Protein AF-A0A1A1YG72-F1 (afdb_monomer)

Radius of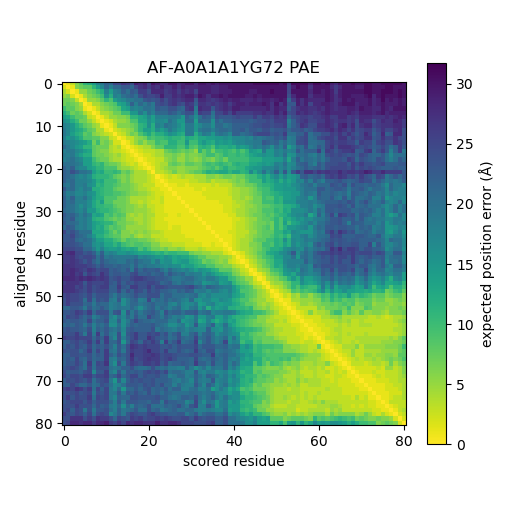 gyration: 25.06 Å; Cα contacts (8 Å, |Δi|>4): 18; chains: 1; bounding box: 54×25×59 Å

Sequence (81 aa):
MSIEEQVVDPHAHEAHIKVVKGEPTEEELAAVIAVFAAASGTPEQPREQEQNLWGHPVDRLRYNVFSWQRVTLLERTHMRK

Mean predicted aligned error: 15.11 Å

Foldseek 3Di:
DDDDDPPDDPCPPPDPDDDPDDDDDPVRVVVVVVVVVVVDDDPDDPDPPDPDLPPDVLVVDPDDPPDPVSVVVCCVSPVPD

Solvent-accessible surface area (backbone atoms only — not comparable to full-atom values): 5713 Å² total; per-residue (Å²): 136,88,78,79,82,80,80,76,64,89,63,78,81,58,78,91,71,78,86,88,75,83,84,79,52,73,66,59,52,50,52,54,51,51,52,51,56,71,69,47,72,81,79,72,74,87,62,82,74,72,84,75,84,70,86,49,74,68,78,73,55,90,63,60,89,85,32,64,72,53,50,54,49,46,43,58,68,75,70,55,130

Secondary structure (DSSP, 8-state):
-PPP-----TTTTS-S---SS----HHHHHHHHHHHHHHSPPPPP-PPPP---SS-GGGG----TT-HHHHHHHIIIII--

Structure (mmCIF, N/CA/C/O backbone):
data_AF-A0A1A1YG72-F1
#
_entry.id   AF-A0A1A1YG72-F1
#
loop_
_atom_site.group_PDB
_atom_site.id
_atom_site.type_symbol
_atom_site.label_atom_id
_atom_site.label_alt_id
_atom_site.label_comp_id
_atom_site.label_asym_id
_atom_site.label_entity_id
_atom_site.label_seq_id
_atom_site.pdbx_PDB_ins_code
_atom_site.Cartn_x
_atom_site.Cartn_y
_atom_site.Cartn_z
_atom_site.occupancy
_atom_site.B_iso_or_equiv
_atom_site.auth_seq_id
_atom_site.auth_comp_id
_atom_site.auth_asym_id
_atom_site.auth_atom_id
_atom_site.pdbx_PDB_model_num
ATOM 1 N N . MET A 1 1 ? -9.697 -18.198 -41.895 1.00 41.94 1 MET A N 1
ATOM 2 C CA . MET A 1 1 ? -9.490 -18.519 -40.470 1.00 41.94 1 MET A CA 1
ATOM 3 C C . MET A 1 1 ? -10.112 -17.375 -39.693 1.00 41.94 1 MET A C 1
ATOM 5 O O . MET A 1 1 ? -9.501 -16.321 -39.590 1.00 41.94 1 MET A O 1
ATOM 9 N N . SER A 1 2 ? -11.391 -17.523 -39.351 1.00 42.19 2 SER A N 1
ATOM 10 C CA . SER A 1 2 ? -12.188 -16.492 -38.684 1.00 42.19 2 SER A CA 1
ATOM 11 C C . SER A 1 2 ? -11.764 -16.434 -37.223 1.00 42.19 2 SER A C 1
ATOM 13 O O . SER A 1 2 ? -11.822 -17.455 -36.546 1.00 42.19 2 SER A O 1
ATOM 15 N N . ILE A 1 3 ? -11.287 -15.280 -36.769 1.00 53.94 3 ILE A N 1
ATOM 16 C CA . ILE A 1 3 ? -11.051 -15.024 -35.349 1.00 53.94 3 ILE A CA 1
ATOM 17 C C . ILE 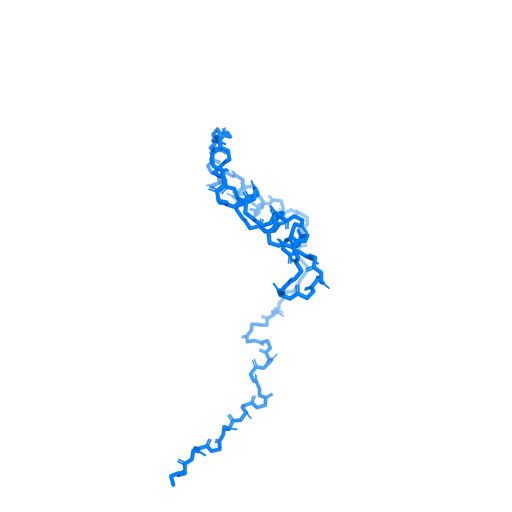A 1 3 ? -12.260 -14.230 -34.876 1.00 53.94 3 ILE A C 1
ATOM 19 O O . ILE A 1 3 ? -12.618 -13.217 -35.473 1.00 53.94 3 ILE A O 1
ATOM 23 N N . GLU A 1 4 ? -12.921 -14.804 -33.884 1.00 60.19 4 GLU A N 1
ATOM 24 C CA . GLU A 1 4 ? -14.201 -14.414 -33.319 1.00 60.19 4 GLU A CA 1
ATOM 25 C C . GLU A 1 4 ? -14.229 -12.938 -32.909 1.00 60.19 4 GLU A C 1
ATOM 27 O O . GLU A 1 4 ? -13.298 -12.408 -32.299 1.00 60.19 4 GLU A O 1
ATOM 32 N N . GLU A 1 5 ? -15.330 -12.286 -33.264 1.00 63.59 5 GLU A N 1
ATOM 33 C CA . GLU A 1 5 ? -15.695 -10.949 -32.824 1.00 63.59 5 GLU A CA 1
ATOM 34 C C . GLU A 1 5 ? -15.796 -10.953 -31.293 1.00 63.59 5 GLU A C 1
ATOM 36 O O . GLU A 1 5 ? -16.646 -11.622 -30.705 1.00 63.59 5 GLU A O 1
ATOM 41 N N . GLN A 1 6 ? -14.867 -10.257 -30.637 1.00 63.16 6 GLN A N 1
ATOM 42 C CA . GLN A 1 6 ? -14.887 -10.050 -29.194 1.00 63.16 6 GLN A CA 1
ATOM 43 C C . GLN A 1 6 ? -16.154 -9.268 -28.833 1.00 63.16 6 GLN A C 1
ATOM 45 O O . GLN A 1 6 ? -16.225 -8.056 -29.037 1.00 63.16 6 GLN A O 1
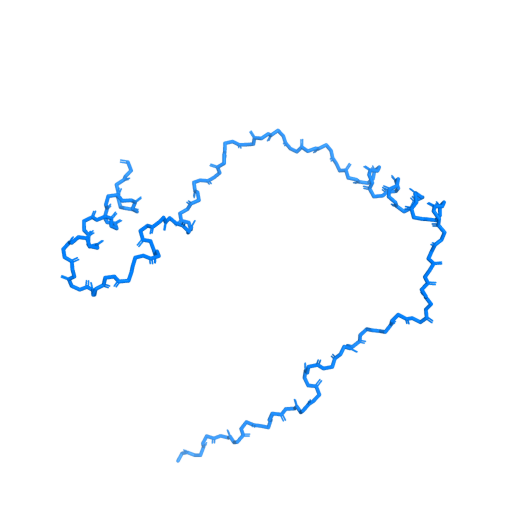ATOM 50 N N . VAL A 1 7 ? -17.153 -9.966 -28.293 1.00 67.12 7 VAL A N 1
ATOM 51 C CA . VAL A 1 7 ? -18.335 -9.347 -27.693 1.00 67.12 7 VAL A CA 1
ATOM 52 C C . VAL A 1 7 ? -17.877 -8.634 -26.424 1.00 67.12 7 VAL A C 1
ATOM 54 O O . VAL A 1 7 ? -17.695 -9.248 -25.375 1.00 67.12 7 VAL A O 1
ATOM 57 N N . VAL A 1 8 ? -17.624 -7.332 -26.541 1.00 68.12 8 VAL A N 1
ATOM 58 C CA . VAL A 1 8 ? -17.350 -6.464 -25.396 1.00 68.12 8 VAL A CA 1
ATOM 59 C C . VAL A 1 8 ? -18.651 -6.328 -24.618 1.00 68.12 8 VAL A C 1
ATOM 61 O O . VAL A 1 8 ? -19.585 -5.683 -25.091 1.00 68.12 8 VAL A O 1
ATOM 64 N N . ASP A 1 9 ? -18.720 -6.956 -23.445 1.00 73.81 9 ASP A N 1
ATOM 65 C CA . ASP A 1 9 ? -19.839 -6.776 -22.526 1.00 73.81 9 ASP A CA 1
ATOM 66 C C . ASP A 1 9 ? -19.849 -5.314 -22.036 1.00 73.81 9 ASP A C 1
ATOM 68 O O . ASP A 1 9 ? -18.915 -4.890 -21.340 1.00 73.81 9 ASP A O 1
ATOM 72 N N . PRO A 1 10 ? -20.871 -4.514 -22.393 1.00 71.94 10 PRO A N 1
ATOM 73 C CA . PRO A 1 10 ? -20.937 -3.106 -22.015 1.00 71.94 10 PRO A CA 1
ATOM 74 C C . PRO A 1 10 ? -21.038 -2.898 -20.495 1.00 71.94 10 PRO A C 1
ATOM 76 O O . PRO A 1 10 ? -20.731 -1.803 -20.021 1.00 71.94 10 PRO A O 1
ATOM 79 N N . HIS A 1 11 ? -21.400 -3.930 -19.725 1.00 71.81 11 HIS A N 1
ATOM 80 C CA . HIS A 1 11 ? -21.556 -3.865 -18.270 1.00 71.81 11 HIS A CA 1
ATOM 81 C C . HIS A 1 11 ? -20.341 -4.383 -17.490 1.00 71.81 11 HIS A C 1
ATOM 83 O O . HIS A 1 11 ? -20.352 -4.354 -16.259 1.00 71.81 11 HIS A O 1
ATOM 89 N N . ALA A 1 12 ? -19.248 -4.764 -18.164 1.00 72.25 12 ALA A N 1
ATOM 90 C CA . ALA A 1 12 ? -18.019 -5.224 -17.503 1.00 72.25 12 ALA A CA 1
ATOM 91 C C . ALA A 1 12 ? -17.440 -4.212 -16.486 1.00 72.25 12 ALA A C 1
ATOM 93 O O . ALA A 1 12 ? -16.685 -4.592 -15.593 1.00 72.25 12 ALA A O 1
ATOM 94 N N . HIS A 1 13 ? -17.803 -2.930 -16.602 1.00 74.25 13 HIS A N 1
ATOM 95 C CA . HIS A 1 13 ? -17.334 -1.845 -15.734 1.00 74.25 13 HIS A CA 1
ATOM 96 C C . HIS A 1 13 ? -18.318 -1.467 -14.614 1.00 74.25 13 HIS A C 1
ATOM 98 O O . HIS A 1 13 ? -18.046 -0.531 -13.860 1.00 74.25 13 HIS A O 1
ATOM 104 N N . GLU A 1 14 ? -19.467 -2.138 -14.494 1.00 81.69 14 GLU A N 1
ATOM 105 C CA . GLU A 1 14 ? -20.430 -1.813 -13.443 1.00 81.69 14 GLU A CA 1
ATOM 106 C C . GLU A 1 14 ? -19.979 -2.320 -12.068 1.00 81.69 14 GLU A C 1
ATOM 108 O O . GLU A 1 14 ? -19.397 -3.396 -11.907 1.00 81.69 14 GLU A O 1
ATOM 113 N N . ALA A 1 15 ? -20.265 -1.530 -11.032 1.00 79.56 15 ALA A N 1
ATOM 114 C CA . ALA A 1 15 ? -20.029 -1.937 -9.656 1.00 79.56 15 ALA A CA 1
ATOM 115 C C . ALA A 1 15 ? -21.026 -3.040 -9.265 1.00 79.56 15 ALA A C 1
ATOM 117 O O . ALA A 1 15 ? -22.216 -2.792 -9.073 1.00 79.56 15 ALA A O 1
ATOM 118 N N . HIS A 1 16 ? -20.521 -4.261 -9.104 1.00 83.69 16 HIS A N 1
ATOM 119 C CA . HIS A 1 16 ? -21.325 -5.433 -8.741 1.00 83.69 16 HIS A CA 1
ATOM 120 C C . HIS A 1 16 ? -21.728 -5.451 -7.253 1.00 83.69 16 HIS A C 1
ATOM 122 O O . HIS A 1 16 ? -22.563 -6.253 -6.840 1.00 83.69 16 HIS A O 1
ATOM 128 N N . ILE A 1 17 ? -21.153 -4.559 -6.440 1.00 86.56 17 ILE A N 1
ATOM 129 C CA . ILE A 1 17 ? -21.433 -4.415 -5.009 1.00 86.56 17 ILE A CA 1
ATOM 130 C C . ILE A 1 17 ? -22.065 -3.042 -4.780 1.00 86.56 17 ILE A C 1
ATOM 132 O O . ILE A 1 17 ? -21.516 -2.022 -5.196 1.00 86.56 17 ILE A O 1
ATOM 136 N N . LYS A 1 18 ? -23.216 -3.016 -4.100 1.00 85.62 18 LYS A N 1
ATOM 137 C CA . LYS A 1 18 ? -23.951 -1.790 -3.761 1.00 85.62 18 LYS A CA 1
ATOM 138 C C . LYS A 1 18 ? -23.971 -1.588 -2.249 1.00 85.62 18 LYS A C 1
ATOM 140 O O . LYS A 1 18 ? -24.314 -2.506 -1.507 1.00 85.62 18 LYS A O 1
ATOM 145 N N . VAL A 1 19 ? -23.649 -0.376 -1.798 1.00 85.00 19 VAL A N 1
ATOM 146 C CA . VAL A 1 19 ? -23.827 0.026 -0.397 1.00 85.00 19 VAL A CA 1
ATOM 147 C C . VAL A 1 19 ? -25.307 0.334 -0.182 1.00 85.00 19 VAL A C 1
ATOM 149 O O . VAL A 1 19 ? -25.824 1.312 -0.712 1.00 85.00 19 VAL A O 1
ATOM 152 N N . VAL A 1 20 ? -26.001 -0.529 0.559 1.00 86.12 20 VAL A N 1
ATOM 153 C CA . VAL A 1 20 ? -27.449 -0.400 0.812 1.00 86.12 20 VAL A CA 1
ATOM 154 C C . VAL A 1 20 ? -27.744 0.634 1.905 1.00 86.12 20 VAL A C 1
ATOM 156 O O . VAL A 1 20 ? -28.777 1.296 1.869 1.00 86.12 20 VAL A O 1
ATOM 159 N N . LYS A 1 21 ? -26.829 0.793 2.868 1.00 83.44 21 LYS A N 1
ATOM 160 C CA . LYS A 1 21 ? -26.924 1.748 3.976 1.00 83.44 21 LYS A CA 1
ATOM 161 C C . LYS A 1 21 ? -25.525 2.278 4.300 1.00 83.44 21 LYS A C 1
ATOM 163 O O . LYS A 1 21 ? -24.618 1.480 4.522 1.00 83.44 21 LYS A O 1
ATOM 168 N N . GLY A 1 22 ? -25.363 3.600 4.270 1.00 83.19 22 GLY A N 1
ATOM 169 C CA . GLY A 1 22 ? -24.138 4.307 4.662 1.00 83.19 22 GLY A CA 1
ATOM 170 C C . GLY A 1 22 ? -24.273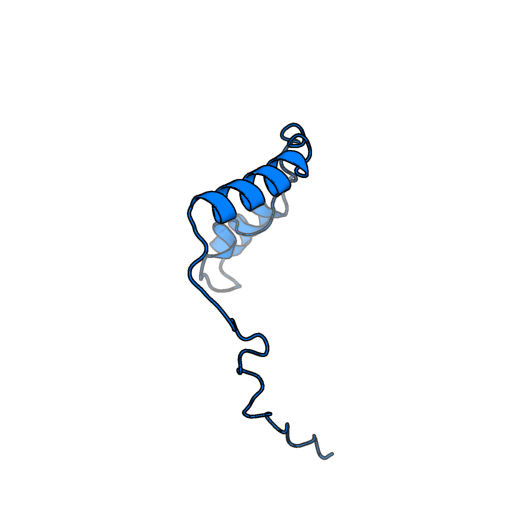 4.985 6.030 1.00 83.19 22 GLY A C 1
ATOM 171 O O . GLY A 1 22 ? -25.288 4.799 6.695 1.00 83.19 22 GLY A O 1
ATOM 172 N N . GLU A 1 23 ? -23.258 5.772 6.406 1.00 90.12 23 GLU A N 1
ATOM 173 C CA . GLU A 1 23 ? -23.177 6.563 7.655 1.00 90.12 23 GLU A CA 1
ATOM 174 C C . GLU A 1 23 ? -23.119 5.729 8.952 1.00 90.12 23 GLU A C 1
ATOM 176 O O . GLU A 1 23 ? -24.039 5.791 9.769 1.00 90.12 23 GLU A O 1
ATOM 181 N N . PRO A 1 24 ? -22.047 4.938 9.171 1.00 92.31 24 PRO A N 1
ATOM 182 C CA . PRO A 1 24 ? -21.806 4.344 10.486 1.00 92.31 24 PRO A CA 1
ATOM 183 C C . PRO A 1 24 ? -21.542 5.435 11.531 1.00 92.31 24 PRO A C 1
ATOM 185 O O . PRO A 1 24 ? -20.975 6.484 11.206 1.00 92.31 24 PRO A O 1
ATOM 188 N N . THR A 1 25 ? -21.909 5.181 12.788 1.00 94.94 25 THR A N 1
ATOM 189 C CA . THR A 1 25 ? -21.553 6.095 13.885 1.00 94.94 25 THR A CA 1
ATOM 190 C C . THR A 1 25 ? -20.070 5.971 14.252 1.00 94.94 25 THR A C 1
ATOM 192 O O . THR A 1 25 ? -19.396 4.999 13.888 1.00 94.94 25 THR A O 1
ATOM 195 N N . GLU A 1 26 ? -19.533 6.954 14.982 1.00 96.62 26 GLU A N 1
ATOM 196 C CA . GLU A 1 26 ? -18.136 6.924 15.438 1.00 96.62 26 GLU A CA 1
ATOM 197 C C . GLU A 1 26 ? -17.859 5.699 16.327 1.00 96.62 26 GLU A C 1
ATOM 199 O O . GLU A 1 26 ? -16.792 5.088 16.237 1.00 96.62 26 GLU A O 1
ATOM 204 N N . GLU A 1 27 ? -18.841 5.283 17.132 1.00 95.88 27 GLU A N 1
ATOM 205 C CA . GLU A 1 27 ? -18.750 4.117 18.012 1.00 95.88 27 GLU A CA 1
ATOM 206 C C . GLU A 1 27 ? -18.715 2.801 17.228 1.00 95.88 27 GLU A C 1
ATOM 208 O O . GLU A 1 27 ? -17.925 1.909 17.546 1.00 95.88 27 GLU A O 1
ATOM 213 N N . GLU A 1 28 ? -19.544 2.671 16.189 1.00 93.81 28 GLU A N 1
ATOM 214 C CA . GLU A 1 28 ? -19.560 1.489 15.321 1.00 93.81 28 GLU A CA 1
ATOM 215 C C . GLU A 1 28 ? -18.236 1.348 14.561 1.00 93.81 28 GLU A C 1
ATOM 217 O O . GLU A 1 28 ? -17.669 0.253 14.479 1.00 93.81 28 GLU A O 1
ATOM 222 N N . LEU A 1 29 ? -17.699 2.465 14.062 1.00 95.19 29 LEU A N 1
ATOM 223 C CA . LEU A 1 29 ? -16.396 2.490 13.407 1.00 95.19 29 LEU A CA 1
ATOM 224 C C . LEU A 1 29 ? -15.279 2.084 14.381 1.00 95.19 29 LEU A C 1
ATOM 226 O O . LEU A 1 29 ? -14.437 1.248 14.04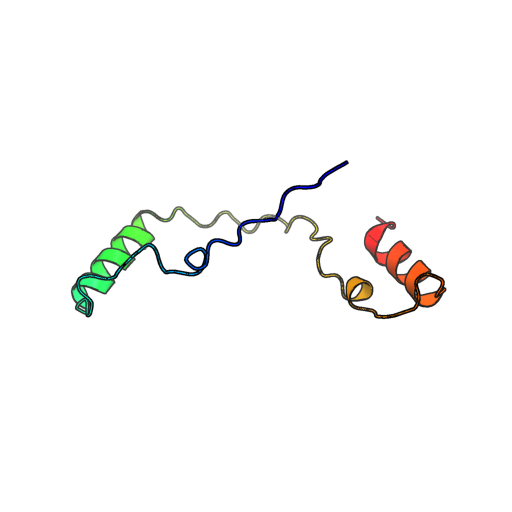2 1.00 95.19 29 LEU A O 1
ATOM 230 N N . ALA A 1 30 ? -15.292 2.627 15.601 1.00 96.19 30 ALA A N 1
ATOM 231 C CA . ALA A 1 30 ? -14.320 2.288 16.635 1.00 96.19 30 ALA A CA 1
ATOM 232 C C . ALA A 1 30 ? -14.365 0.799 17.007 1.00 96.19 30 ALA A C 1
ATOM 234 O O . ALA A 1 30 ? -13.314 0.169 17.136 1.00 96.19 30 ALA A O 1
ATOM 235 N N . ALA A 1 31 ? -15.560 0.213 17.129 1.00 96.62 31 ALA A N 1
ATOM 236 C CA . ALA A 1 31 ? -15.725 -1.205 17.433 1.00 96.62 31 ALA A CA 1
ATOM 237 C C . ALA A 1 31 ? -15.104 -2.104 16.350 1.00 96.62 31 ALA A C 1
ATOM 239 O O . ALA A 1 31 ? -14.376 -3.046 16.668 1.00 96.62 31 ALA A O 1
ATOM 240 N N . VAL A 1 32 ? -15.333 -1.794 15.071 1.00 94.31 32 VAL A N 1
ATOM 241 C CA . VAL A 1 32 ? -14.756 -2.555 13.949 1.00 94.31 32 VAL A CA 1
ATOM 242 C C . VAL A 1 32 ? -13.233 -2.425 13.918 1.00 94.31 32 VAL A C 1
ATOM 244 O O . VAL A 1 32 ? -12.533 -3.430 13.781 1.00 94.31 32 VAL A O 1
ATOM 247 N N . ILE A 1 33 ? -12.705 -1.212 14.109 1.00 96.12 33 ILE A N 1
ATOM 248 C CA . ILE A 1 33 ? -11.256 -0.978 14.181 1.00 96.12 33 ILE A CA 1
ATOM 249 C C . ILE A 1 33 ? -10.642 -1.761 15.344 1.00 96.12 33 ILE A C 1
ATOM 251 O O . ILE A 1 33 ? -9.603 -2.391 15.165 1.00 96.12 33 ILE A O 1
ATOM 255 N N . ALA A 1 34 ? -11.284 -1.767 16.514 1.00 96.38 34 ALA A N 1
ATOM 256 C CA . ALA A 1 34 ? -10.805 -2.503 17.679 1.00 96.38 34 ALA A CA 1
ATOM 257 C C . ALA A 1 34 ? -10.745 -4.015 17.417 1.00 96.38 34 ALA A C 1
ATOM 259 O O . ALA A 1 34 ? -9.749 -4.652 17.756 1.00 96.38 34 ALA A O 1
ATOM 260 N N . VAL A 1 35 ? -11.765 -4.585 16.767 1.00 95.94 35 VAL A N 1
ATOM 261 C CA . VAL A 1 35 ? -11.767 -6.004 16.373 1.00 95.94 35 VAL A CA 1
ATOM 262 C C . VAL A 1 35 ? -10.647 -6.300 15.377 1.00 95.94 35 VAL A C 1
ATOM 264 O O . VAL A 1 35 ? -9.931 -7.283 15.550 1.00 95.94 35 VAL A O 1
ATOM 267 N N . PHE A 1 36 ? -10.445 -5.453 14.365 1.00 96.06 36 PHE A N 1
ATOM 268 C CA . PHE A 1 36 ? -9.363 -5.642 13.395 1.00 96.06 36 PHE A CA 1
ATOM 269 C C . PHE A 1 36 ? -7.978 -5.485 14.014 1.00 96.06 36 PHE A C 1
ATOM 271 O O . PHE A 1 36 ? -7.094 -6.279 13.708 1.00 96.06 36 PHE A O 1
ATOM 278 N N . ALA A 1 37 ? -7.792 -4.524 14.915 1.00 92.56 37 ALA A N 1
ATOM 279 C CA . ALA A 1 37 ? -6.546 -4.360 15.652 1.00 92.56 37 ALA A CA 1
ATOM 280 C C . ALA A 1 37 ? -6.271 -5.566 16.564 1.00 92.56 37 ALA A C 1
ATOM 282 O O . ALA A 1 37 ? -5.154 -6.072 16.587 1.00 92.56 37 ALA A O 1
ATOM 283 N N . ALA A 1 38 ? -7.288 -6.074 17.266 1.00 91.56 38 ALA A N 1
ATOM 284 C CA . ALA A 1 38 ? -7.155 -7.254 18.120 1.00 91.56 38 ALA A CA 1
ATOM 285 C C . ALA A 1 38 ? -6.901 -8.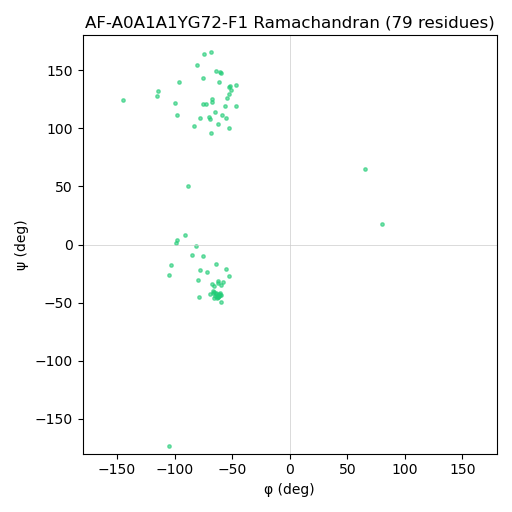545 17.322 1.00 91.56 38 ALA A C 1
ATOM 287 O O . ALA A 1 38 ? -6.183 -9.424 17.791 1.00 91.56 38 ALA A O 1
ATOM 288 N N . ALA A 1 39 ? -7.483 -8.667 16.125 1.00 92.50 39 ALA A N 1
ATOM 289 C CA . ALA A 1 39 ? -7.241 -9.782 15.212 1.00 92.50 39 ALA A CA 1
ATOM 290 C C . ALA A 1 39 ? -5.913 -9.653 14.448 1.00 92.50 39 ALA A C 1
ATOM 292 O O . ALA A 1 39 ? -5.389 -10.656 13.958 1.00 92.50 39 ALA A O 1
ATOM 293 N N . SER A 1 40 ? -5.367 -8.439 14.321 1.00 86.69 40 SER A N 1
ATOM 294 C CA . SER A 1 40 ? -4.063 -8.232 13.703 1.00 86.69 40 SER A CA 1
ATOM 295 C C . SER A 1 40 ? -2.976 -8.835 14.593 1.00 86.69 40 SER A C 1
ATOM 297 O O . SER A 1 40 ? -2.897 -8.561 15.789 1.00 86.69 40 SER A O 1
ATOM 299 N N . GLY A 1 41 ? -2.161 -9.717 14.018 1.00 82.00 41 GLY A N 1
ATOM 300 C CA . GLY A 1 41 ? -1.016 -10.286 14.718 1.00 82.00 41 GLY A CA 1
ATOM 301 C C . GLY A 1 41 ? 0.066 -9.236 14.969 1.00 82.00 41 GLY A C 1
ATOM 302 O O . GLY A 1 41 ? 0.077 -8.166 14.359 1.00 82.00 41 GLY A O 1
ATOM 303 N N . THR A 1 42 ? 1.017 -9.567 15.842 1.00 80.00 42 THR A N 1
ATOM 304 C CA . THR A 1 42 ? 2.230 -8.764 16.026 1.00 80.00 42 THR A CA 1
ATOM 305 C C . THR A 1 42 ? 2.897 -8.544 14.666 1.00 80.00 42 THR A C 1
ATOM 307 O O . THR A 1 42 ? 3.102 -9.534 13.955 1.00 80.00 42 THR A O 1
ATOM 310 N N . PRO A 1 43 ? 3.244 -7.296 14.285 1.00 70.50 43 PRO A N 1
ATOM 311 C CA . PRO A 1 43 ? 4.010 -7.070 13.071 1.00 70.50 43 PRO A CA 1
ATOM 312 C C . PRO A 1 43 ? 5.273 -7.921 13.151 1.00 70.50 43 PRO A C 1
ATOM 314 O O . PRO A 1 43 ? 5.993 -7.888 14.154 1.00 70.50 43 PRO A O 1
ATOM 317 N N . GLU A 1 44 ? 5.497 -8.734 12.120 1.00 71.12 44 GLU A N 1
ATOM 318 C CA . GLU A 1 44 ? 6.727 -9.503 12.002 1.00 71.12 44 GLU A CA 1
ATOM 319 C C . GLU A 1 44 ? 7.901 -8.524 12.156 1.00 71.12 44 GLU A C 1
ATOM 321 O O . GLU A 1 44 ? 7.842 -7.405 11.631 1.00 71.12 44 GLU A O 1
ATOM 326 N N . GLN A 1 45 ? 8.932 -8.902 12.926 1.00 74.56 45 GLN A N 1
ATOM 327 C CA . GLN A 1 45 ? 10.151 -8.090 13.021 1.00 74.56 45 GLN A CA 1
ATOM 328 C C . GLN A 1 45 ? 10.566 -7.703 11.603 1.00 74.56 45 GLN A C 1
ATOM 330 O O . GLN A 1 45 ? 10.470 -8.576 10.736 1.00 74.56 45 GLN A O 1
ATOM 335 N N . PRO A 1 46 ? 10.986 -6.446 11.347 1.00 69.75 46 PRO A N 1
ATOM 336 C CA . PRO A 1 46 ? 11.401 -6.039 10.016 1.00 69.75 46 PRO A CA 1
ATOM 337 C C . PRO A 1 46 ? 12.463 -7.021 9.528 1.00 69.75 46 PRO A C 1
ATOM 339 O O . PRO A 1 46 ? 13.614 -6.969 9.962 1.00 69.75 46 PRO A O 1
ATOM 342 N N . ARG A 1 47 ? 12.056 -7.980 8.687 1.00 67.06 47 ARG A N 1
ATOM 343 C CA . ARG A 1 47 ? 12.995 -8.861 8.011 1.00 67.06 47 ARG A CA 1
ATOM 344 C C . ARG A 1 47 ? 13.873 -7.954 7.166 1.00 67.06 47 ARG A C 1
ATOM 346 O O . ARG A 1 47 ? 13.409 -6.904 6.706 1.00 67.06 47 ARG A O 1
ATOM 353 N N . GLU A 1 48 ? 15.135 -8.336 6.974 1.00 75.25 48 GLU A N 1
ATOM 354 C CA . GLU A 1 48 ? 15.922 -7.727 5.905 1.00 75.25 48 GLU A CA 1
ATOM 355 C C . GLU A 1 48 ? 15.044 -7.721 4.659 1.00 75.25 48 GLU A C 1
ATOM 357 O O . GLU A 1 48 ? 14.525 -8.765 4.254 1.00 75.25 48 GLU A O 1
ATOM 362 N N . GLN A 1 49 ? 14.768 -6.521 4.148 1.00 72.81 49 GLN A N 1
ATOM 363 C CA . GLN A 1 49 ? 13.882 -6.368 3.013 1.00 72.81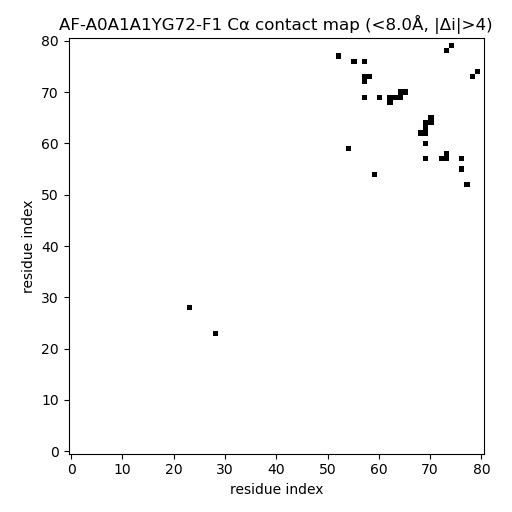 49 GLN A CA 1
ATOM 364 C C . GLN A 1 49 ? 14.456 -7.227 1.891 1.00 72.81 49 GLN A C 1
ATOM 366 O O . GLN A 1 49 ? 15.601 -7.024 1.480 1.00 72.81 49 GLN A O 1
ATOM 371 N N . GLU A 1 50 ? 13.675 -8.208 1.433 1.00 72.56 50 GLU A N 1
ATOM 372 C CA . GLU A 1 50 ? 14.051 -9.009 0.274 1.00 72.56 50 GLU A CA 1
ATOM 373 C C . GLU A 1 50 ? 14.427 -8.049 -0.852 1.00 72.56 50 GLU A C 1
ATOM 375 O O . GLU A 1 50 ? 13.741 -7.045 -1.070 1.00 72.56 50 GLU A O 1
ATOM 380 N N . GLN A 1 51 ? 15.555 -8.310 -1.515 1.00 73.12 51 GLN A N 1
ATOM 381 C CA . GLN A 1 51 ? 16.087 -7.389 -2.513 1.00 73.12 51 GLN A CA 1
ATOM 382 C C . GLN A 1 51 ? 15.021 -7.112 -3.576 1.00 73.12 51 GLN A C 1
ATOM 384 O O . GLN A 1 51 ? 14.687 -7.978 -4.387 1.00 73.12 51 GLN A O 1
ATOM 389 N N . ASN A 1 52 ? 14.475 -5.895 -3.562 1.00 76.06 52 ASN A N 1
ATOM 390 C CA . ASN A 1 52 ? 13.452 -5.495 -4.508 1.00 76.06 52 ASN A CA 1
ATOM 391 C C . ASN A 1 52 ? 14.128 -5.047 -5.805 1.00 76.06 52 ASN A C 1
ATOM 393 O O . ASN A 1 52 ? 14.653 -3.939 -5.903 1.00 76.06 52 ASN A O 1
ATOM 397 N N . LEU A 1 53 ? 14.109 -5.930 -6.800 1.00 79.38 53 LEU A N 1
ATOM 398 C CA . LEU A 1 53 ? 14.653 -5.657 -8.131 1.00 79.38 53 LEU A CA 1
ATOM 399 C C . LEU A 1 53 ? 13.681 -4.858 -9.016 1.00 79.38 53 LEU A C 1
ATOM 401 O O . LEU A 1 53 ? 13.996 -4.562 -10.165 1.00 79.38 53 LEU A O 1
ATOM 405 N N . TRP A 1 54 ? 12.484 -4.530 -8.522 1.00 80.62 54 TRP A N 1
ATOM 406 C CA . TRP A 1 54 ? 11.459 -3.824 -9.283 1.00 80.62 54 TRP A CA 1
ATOM 407 C C . TRP A 1 54 ? 11.513 -2.323 -8.998 1.00 80.62 54 TRP A C 1
ATOM 409 O O . TRP A 1 54 ? 11.654 -1.878 -7.861 1.00 80.62 54 TRP A O 1
ATOM 419 N N . GLY A 1 55 ? 11.339 -1.515 -10.045 1.00 83.94 55 GLY A N 1
ATOM 420 C CA . GLY A 1 55 ? 11.211 -0.062 -9.908 1.00 83.94 55 GLY A CA 1
ATOM 421 C C . GLY A 1 55 ? 12.539 0.674 -9.732 1.00 83.94 55 GLY A C 1
ATOM 422 O O . GLY A 1 55 ? 12.545 1.848 -9.333 1.00 83.94 55 GLY A O 1
ATOM 423 N N . HIS A 1 56 ? 13.659 0.031 -10.071 1.00 86.19 56 HIS A N 1
ATOM 424 C CA . HIS A 1 56 ? 14.955 0.684 -10.029 1.00 86.19 56 HIS A CA 1
ATOM 425 C C . HIS A 1 56 ? 14.950 1.882 -11.002 1.00 86.19 56 HIS A C 1
ATOM 427 O O . HIS A 1 56 ? 14.380 1.791 -12.093 1.00 86.19 56 HIS A O 1
ATOM 433 N N . PRO A 1 57 ? 15.552 3.041 -10.665 1.00 85.81 57 PRO A N 1
ATOM 434 C CA . PRO A 1 57 ? 15.507 4.226 -11.529 1.00 85.81 57 PRO A CA 1
ATOM 435 C C . PRO A 1 57 ? 15.950 3.987 -12.981 1.00 85.81 57 PRO A C 1
ATOM 437 O O . PRO A 1 57 ? 15.468 4.669 -13.884 1.00 85.81 57 PRO A O 1
ATOM 440 N N . VAL A 1 58 ? 16.813 2.990 -13.214 1.00 85.44 58 VAL A N 1
ATOM 441 C CA . VAL A 1 58 ? 17.270 2.585 -14.553 1.00 85.44 58 VAL A CA 1
ATOM 442 C C . VAL A 1 58 ? 16.131 2.090 -15.451 1.00 85.44 58 VAL A C 1
ATOM 444 O O . VAL A 1 58 ? 16.146 2.345 -16.655 1.00 85.44 58 VAL A O 1
ATOM 447 N N . ASP A 1 59 ? 15.101 1.472 -14.873 1.00 85.75 59 ASP A N 1
ATOM 448 C CA . ASP A 1 59 ? 13.975 0.905 -15.620 1.00 85.75 59 ASP A CA 1
ATOM 449 C C . ASP A 1 59 ? 13.074 2.004 -16.199 1.00 85.75 59 ASP A C 1
ATOM 451 O O . ASP A 1 59 ? 12.407 1.811 -17.215 1.00 85.75 59 ASP A O 1
ATOM 455 N N . ARG A 1 60 ? 13.106 3.200 -15.595 1.00 87.25 60 ARG A N 1
ATOM 456 C CA . ARG A 1 60 ? 12.339 4.376 -16.033 1.00 87.25 60 ARG A CA 1
ATOM 457 C C . ARG A 1 60 ? 13.031 5.185 -17.134 1.00 87.25 60 ARG A C 1
ATOM 459 O O . ARG A 1 60 ? 12.415 6.090 -17.700 1.00 87.25 60 ARG A O 1
ATOM 466 N N . LEU A 1 61 ? 14.288 4.883 -17.461 1.00 86.88 61 LEU A N 1
ATOM 467 C CA . LEU A 1 61 ? 15.045 5.620 -18.472 1.00 86.88 61 LEU A CA 1
ATOM 468 C C . LEU A 1 61 ? 14.547 5.293 -19.884 1.00 86.88 61 LEU A C 1
ATOM 470 O O . LEU A 1 61 ? 14.640 4.156 -20.350 1.00 86.88 61 LEU A O 1
ATOM 474 N N . ARG A 1 62 ? 14.096 6.319 -20.611 1.00 86.69 62 ARG A N 1
ATOM 475 C CA . ARG A 1 62 ? 13.637 6.212 -22.008 1.00 86.69 62 ARG A CA 1
ATOM 476 C C . ARG A 1 62 ? 14.770 6.389 -23.019 1.00 86.69 62 ARG A C 1
ATOM 478 O O . ARG A 1 62 ? 14.675 7.186 -23.947 1.00 86.69 62 ARG A O 1
ATOM 485 N N . TYR A 1 63 ? 15.861 5.660 -22.826 1.00 86.25 63 TYR A N 1
ATOM 486 C CA . TYR A 1 63 ? 16.912 5.564 -23.836 1.00 86.25 63 TYR A CA 1
ATOM 487 C C . TYR A 1 63 ? 16.536 4.553 -24.916 1.00 86.25 63 TYR A C 1
ATOM 489 O O . TYR A 1 63 ? 15.783 3.611 -24.664 1.00 86.25 63 TYR A O 1
ATOM 497 N N . ASN A 1 64 ? 17.099 4.725 -26.112 1.00 86.38 64 ASN A N 1
ATOM 498 C CA . ASN A 1 64 ? 16.999 3.710 -27.152 1.00 86.38 64 ASN A CA 1
ATOM 499 C C . ASN A 1 64 ? 17.623 2.385 -26.663 1.00 86.38 64 ASN A C 1
ATOM 501 O O . ASN A 1 64 ? 18.577 2.401 -25.885 1.00 86.38 64 ASN A O 1
ATOM 505 N N . VAL A 1 65 ? 17.098 1.243 -27.112 1.00 79.69 65 VAL A N 1
ATOM 506 C CA . VAL A 1 65 ? 17.490 -0.105 -26.661 1.00 79.69 65 VAL A CA 1
ATOM 507 C C . VAL A 1 65 ? 18.985 -0.374 -26.874 1.00 79.69 65 VAL A C 1
ATOM 509 O O . VAL A 1 65 ? 19.606 -1.044 -26.058 1.00 79.69 65 VAL A O 1
ATOM 512 N N . PHE A 1 66 ? 19.583 0.208 -27.914 1.00 84.69 66 PHE A N 1
ATOM 513 C CA . PHE A 1 66 ? 21.013 0.097 -28.228 1.00 84.69 66 PHE A CA 1
ATOM 514 C C . PHE A 1 66 ? 21.890 1.195 -27.597 1.00 84.69 66 PHE A C 1
ATOM 516 O O . PHE A 1 66 ? 23.068 1.319 -27.926 1.00 84.69 66 PHE A O 1
ATOM 523 N N . SER A 1 67 ? 21.343 2.026 -26.704 1.00 88.81 67 SER A N 1
ATOM 524 C CA . SER A 1 67 ? 22.133 3.018 -25.969 1.00 88.81 67 SER A CA 1
ATOM 525 C C . SER A 1 67 ? 23.091 2.322 -25.011 1.00 88.81 67 SER A C 1
ATOM 527 O O . SER A 1 67 ? 22.674 1.611 -24.095 1.00 88.81 67 SER A O 1
ATOM 529 N N . TRP A 1 68 ? 24.381 2.604 -25.170 1.00 88.56 68 TRP A N 1
ATOM 530 C CA . TRP A 1 68 ? 25.404 2.070 -24.280 1.00 88.56 68 TRP A CA 1
ATOM 531 C C . TRP A 1 68 ? 25.208 2.544 -22.829 1.00 88.56 68 TRP A C 1
ATOM 533 O O . TRP A 1 68 ? 25.398 1.764 -21.902 1.00 88.56 68 TRP A O 1
ATOM 543 N N . GLN A 1 69 ? 24.701 3.770 -22.615 1.00 86.25 69 GLN A N 1
ATOM 544 C CA . GLN A 1 69 ? 24.338 4.247 -21.274 1.00 86.25 69 GLN A CA 1
ATOM 545 C C . GLN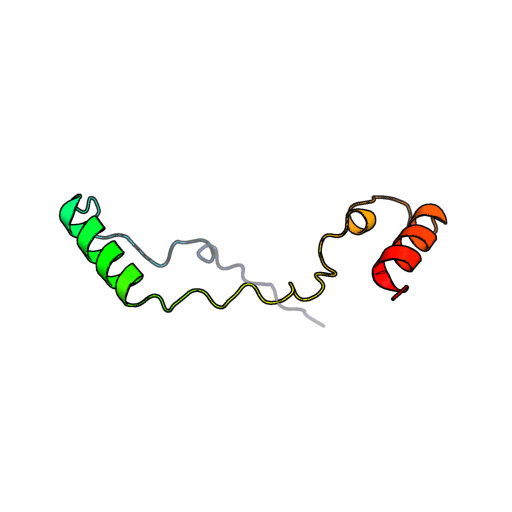 A 1 69 ? 23.265 3.367 -20.611 1.00 86.25 69 GLN A C 1
ATOM 547 O O . GLN A 1 69 ? 23.392 3.038 -19.431 1.00 86.25 69 GLN A O 1
ATOM 552 N N . ARG A 1 70 ? 22.226 2.958 -21.357 1.00 86.06 70 ARG A N 1
ATOM 553 C CA . ARG A 1 70 ? 21.174 2.061 -20.848 1.00 86.06 70 ARG A CA 1
ATOM 554 C C . ARG A 1 70 ? 21.730 0.675 -20.533 1.00 86.06 70 ARG A C 1
ATOM 556 O O . ARG A 1 70 ? 21.447 0.159 -19.458 1.00 86.06 70 ARG A O 1
ATOM 563 N N . VAL A 1 71 ? 22.526 0.103 -21.440 1.00 85.81 71 VAL A N 1
ATOM 564 C CA . VAL A 1 71 ? 23.118 -1.237 -21.277 1.00 85.81 71 VAL A CA 1
ATOM 565 C C . VAL A 1 71 ? 23.998 -1.295 -20.029 1.00 85.81 71 VAL A C 1
ATOM 567 O O . VAL A 1 71 ? 23.791 -2.154 -19.178 1.00 85.81 71 VAL A O 1
ATOM 570 N N . THR A 1 72 ? 24.913 -0.337 -19.857 1.00 89.56 72 THR A N 1
ATOM 571 C CA . THR A 1 72 ? 25.829 -0.326 -18.709 1.00 89.56 72 THR A CA 1
ATOM 572 C C . THR A 1 72 ? 25.114 -0.109 -17.377 1.00 89.56 72 THR A C 1
ATOM 574 O O . THR A 1 72 ? 25.467 -0.742 -16.383 1.00 89.56 72 THR A O 1
ATOM 577 N N . LEU A 1 73 ? 24.128 0.793 -17.320 1.00 88.88 73 LEU A N 1
ATOM 578 C CA . LEU A 1 73 ? 23.372 1.031 -16.087 1.00 88.88 73 LEU A CA 1
ATOM 579 C C . LEU A 1 73 ? 22.533 -0.194 -15.706 1.00 88.88 73 LEU A C 1
ATOM 581 O O . LEU A 1 73 ? 22.521 -0.571 -14.539 1.00 88.88 73 LEU A O 1
ATOM 585 N N . LEU A 1 74 ? 21.886 -0.838 -16.683 1.00 86.12 74 LEU A N 1
ATOM 586 C CA . LEU A 1 74 ? 21.082 -2.040 -16.459 1.00 86.12 74 LEU A CA 1
ATOM 587 C C . LEU A 1 74 ? 21.949 -3.196 -15.945 1.00 86.12 74 LEU A C 1
ATOM 589 O O . LEU A 1 74 ? 21.596 -3.842 -14.964 1.00 86.12 74 LEU A O 1
ATOM 593 N N . GLU A 1 75 ? 23.107 -3.417 -16.569 1.00 84.94 75 GLU A N 1
ATOM 594 C CA . GLU A 1 75 ? 24.053 -4.465 -16.180 1.00 84.94 75 GLU A CA 1
ATOM 595 C C . GLU A 1 75 ? 24.589 -4.251 -14.757 1.00 84.94 75 GLU A C 1
ATOM 597 O O . GLU A 1 75 ? 24.597 -5.173 -13.946 1.00 84.94 75 GLU A O 1
ATOM 602 N N . ARG A 1 76 ? 24.973 -3.018 -14.406 1.00 86.75 76 ARG A N 1
ATOM 603 C CA . ARG A 1 76 ? 25.463 -2.701 -13.054 1.00 86.75 76 ARG A CA 1
ATOM 604 C C . ARG A 1 76 ? 24.395 -2.846 -11.978 1.00 86.75 76 ARG A C 1
ATOM 606 O O . ARG A 1 76 ? 24.738 -3.220 -10.866 1.00 86.75 76 ARG A O 1
ATOM 613 N N . THR A 1 77 ? 23.150 -2.503 -12.294 1.00 87.31 77 THR A N 1
ATOM 614 C CA . THR A 1 77 ? 22.039 -2.546 -11.342 1.00 87.31 77 THR A CA 1
ATOM 615 C C . THR A 1 77 ? 21.504 -3.957 -11.135 1.00 87.31 77 THR A C 1
ATOM 617 O O . THR A 1 77 ? 21.254 -4.340 -10.000 1.00 87.31 77 THR A O 1
ATOM 620 N N . HIS A 1 78 ? 21.297 -4.713 -12.214 1.00 85.5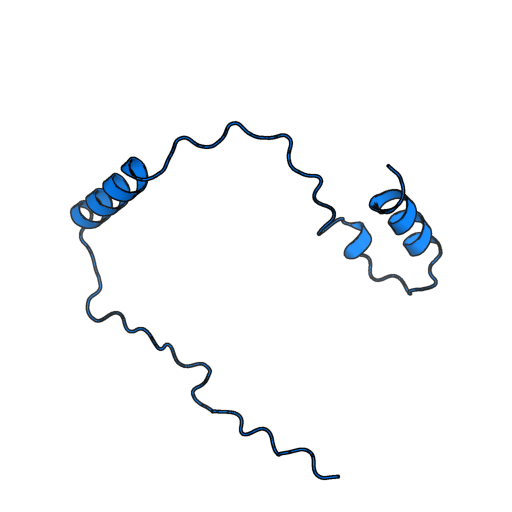0 78 HIS A N 1
ATOM 621 C CA . HIS A 1 78 ? 20.561 -5.980 -12.148 1.00 85.50 78 HIS A CA 1
ATOM 622 C C . HIS A 1 78 ? 21.458 -7.217 -12.231 1.00 85.50 78 HIS A C 1
ATOM 624 O O . HIS A 1 78 ? 21.078 -8.271 -11.730 1.00 85.50 78 HIS A O 1
ATOM 630 N N . MET A 1 79 ? 22.636 -7.122 -12.859 1.00 82.94 79 MET A N 1
ATOM 631 C CA . MET A 1 79 ? 23.487 -8.292 -13.137 1.00 82.94 79 MET A CA 1
ATOM 632 C C . MET A 1 79 ? 24.683 -8.408 -12.187 1.00 82.94 79 MET A C 1
ATOM 634 O O . MET A 1 79 ? 25.277 -9.482 -12.082 1.00 82.94 79 MET A O 1
ATOM 638 N N . ARG A 1 80 ? 25.052 -7.330 -11.487 1.00 70.25 80 ARG A N 1
ATOM 639 C CA . ARG A 1 80 ? 26.186 -7.328 -10.561 1.00 70.25 80 ARG A CA 1
ATOM 640 C C . ARG A 1 80 ? 25.691 -7.523 -9.124 1.00 70.25 80 ARG A C 1
ATOM 642 O O . ARG A 1 80 ? 25.028 -6.645 -8.586 1.00 70.25 80 ARG A O 1
ATOM 649 N N . LYS A 1 81 ? 26.007 -8.685 -8.546 1.00 60.97 81 LYS A N 1
ATOM 650 C CA . LYS A 1 81 ? 25.873 -8.987 -7.113 1.00 60.97 81 LYS A CA 1
ATOM 651 C C . LYS A 1 81 ? 27.102 -8.521 -6.343 1.00 60.97 81 LYS A C 1
ATOM 653 O O . LYS A 1 81 ? 28.210 -8.604 -6.926 1.00 60.97 81 LYS A O 1
#

pLDDT: mean 81.5, std 11.61, range [41.94, 96.62]